Pro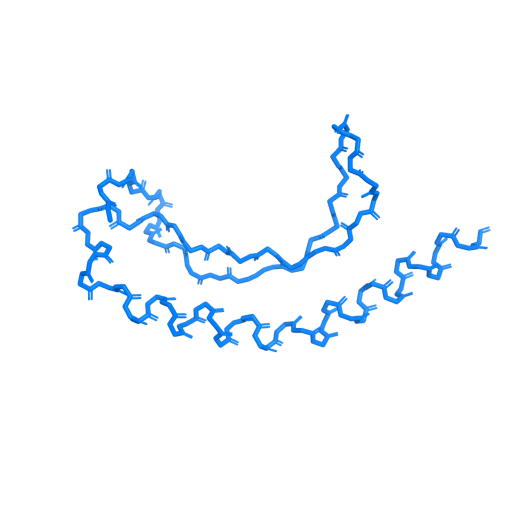tein AF-A0A9P7ZW88-F1 (afdb_monomer)

Secondary structure (DSSP, 8-state):
--PPBPTTS-EEEEEEEEE--TTT--SEEEEEEEEE-BGGGTTTTHHHHHHHHHHHHHHTHHHHHHHHHHHHHHTT-

Sequence (77 aa):
GLRPNRRGGVRVSTSVEQLDWNEGWANQVVLVAHNYGHAGFGYQASIGCANKVVADIEAHLDELVEVRSRARTMAKL

pLDDT: mean 86.83, std 13.01, range [52.84, 98.5]

InterPro domains:
  IP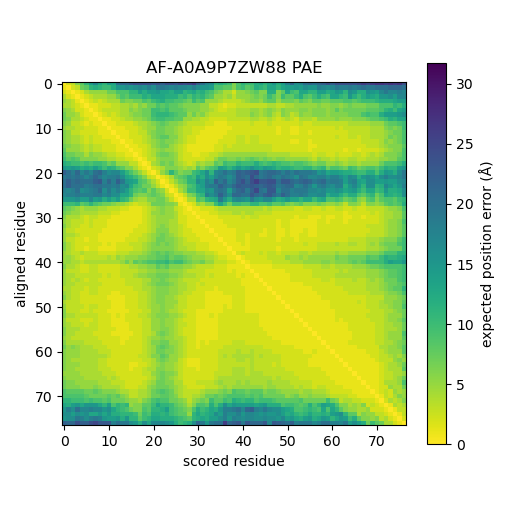R023209 D-amino-acid oxidase [PTHR11530] (1-58)

Foldseek 3Di:
DQDAADDVGWDFAKDFDQDPDPPPDPRDTDIDGGGDRCHPNCVVCVVVSVVSSVVRCVVCPVVSVVVRVVVVVVVVD

Solvent-accessible surface area (backbone atoms only — not comparable to full-atom values): 4549 Å² total; per-residue (Å²): 92,83,46,70,62,37,93,89,49,62,45,68,46,60,45,77,43,76,42,80,46,96,81,78,53,68,85,39,71,44,76,48,77,42,78,47,27,43,18,90,47,29,68,88,42,36,66,63,51,49,54,49,39,51,55,42,48,65,75,41,49,65,56,45,53,52,54,44,54,53,55,57,54,61,76,74,113

Radius of gyration: 15.7 Å; Cα contacts (8 Å, |Δi|>4): 102; chains: 1; bounding box: 36×20×42 Å

Organism: Mortierella alpina (NCBI:txid64518)

Mean predicted aligned error: 5.65 Å

Structure (mmCIF, N/CA/C/O backbone):
data_AF-A0A9P7ZW88-F1
#
_entry.id   AF-A0A9P7ZW88-F1
#
loop_
_atom_site.group_PDB
_atom_site.id
_atom_site.type_symbol
_atom_site.label_atom_id
_atom_site.label_alt_id
_atom_site.label_comp_id
_atom_site.label_asym_id
_atom_site.label_entity_id
_atom_site.label_seq_id
_atom_site.pdbx_PDB_ins_code
_atom_site.Cartn_x
_atom_site.Cartn_y
_atom_site.Cartn_z
_atom_site.occupancy
_atom_site.B_iso_or_equiv
_atom_site.auth_seq_id
_atom_site.auth_comp_id
_atom_site.auth_asym_id
_atom_site.auth_atom_id
_atom_site.pdbx_PDB_model_num
ATOM 1 N N . GLY A 1 1 ? 15.891 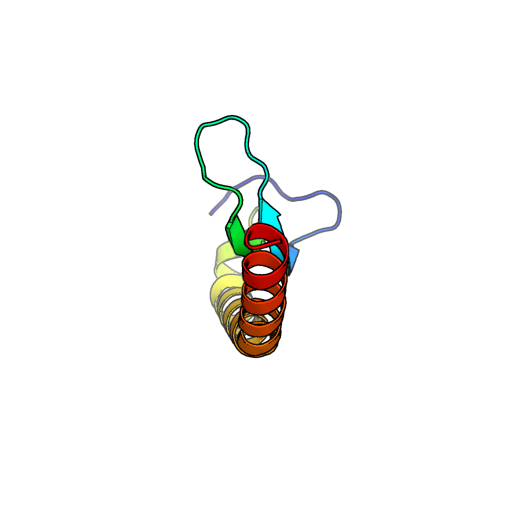5.851 -6.434 1.00 56.34 1 GLY A N 1
ATOM 2 C CA . GLY A 1 1 ? 17.141 6.285 -5.776 1.00 56.34 1 GLY A CA 1
ATOM 3 C C . GLY A 1 1 ? 17.818 5.074 -5.179 1.00 56.34 1 GLY A C 1
ATOM 4 O O . GLY A 1 1 ? 17.088 4.208 -4.718 1.00 56.34 1 GLY A O 1
ATOM 5 N N . LEU A 1 2 ? 19.151 5.014 -5.223 1.00 65.31 2 LEU A N 1
ATOM 6 C CA . LEU A 1 2 ? 20.026 3.879 -4.866 1.00 65.31 2 LEU A CA 1
ATOM 7 C C . LEU A 1 2 ? 19.963 3.470 -3.373 1.00 65.31 2 LEU A C 1
ATO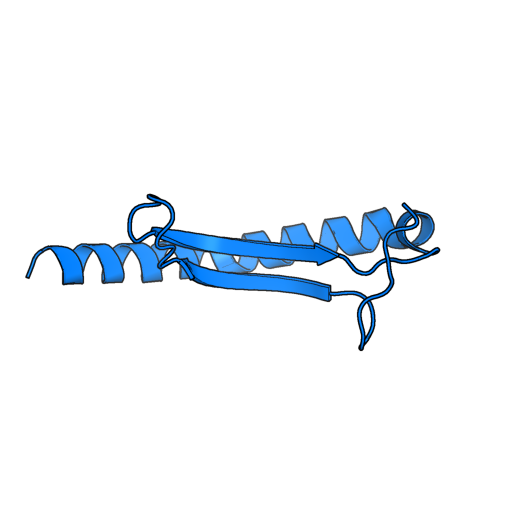M 9 O O . LEU A 1 2 ? 20.977 3.334 -2.698 1.00 65.31 2 LEU A O 1
ATOM 13 N N . ARG A 1 3 ? 18.758 3.314 -2.824 1.00 77.12 3 ARG A N 1
ATOM 14 C CA . ARG A 1 3 ? 18.500 2.785 -1.484 1.00 77.12 3 ARG A CA 1
ATOM 15 C C . ARG A 1 3 ? 18.720 1.269 -1.515 1.00 77.12 3 ARG A C 1
ATOM 17 O O . ARG A 1 3 ? 18.449 0.667 -2.549 1.00 77.12 3 ARG A O 1
ATOM 24 N N . PRO A 1 4 ? 19.145 0.638 -0.411 1.00 81.88 4 PRO A N 1
ATOM 25 C CA . PRO A 1 4 ? 19.351 -0.806 -0.362 1.00 81.88 4 PRO A CA 1
ATOM 26 C C . PRO A 1 4 ? 18.160 -1.613 -0.898 1.00 81.88 4 PRO A C 1
ATOM 28 O O . PRO A 1 4 ? 16.997 -1.249 -0.692 1.00 81.88 4 PRO A O 1
ATOM 31 N N . ASN A 1 5 ? 18.461 -2.719 -1.583 1.00 86.12 5 ASN A N 1
ATOM 32 C CA . ASN A 1 5 ? 17.439 -3.688 -1.962 1.00 86.12 5 ASN A CA 1
ATOM 33 C C . ASN A 1 5 ? 16.877 -4.357 -0.701 1.00 86.12 5 ASN A C 1
ATOM 35 O O . ASN A 1 5 ? 17.620 -4.637 0.243 1.00 86.12 5 ASN A O 1
ATOM 39 N N . ARG A 1 6 ? 15.580 -4.658 -0.695 1.00 91.81 6 ARG A N 1
ATOM 40 C CA . ARG A 1 6 ? 14.977 -5.455 0.378 1.00 91.81 6 ARG A CA 1
ATOM 41 C C . ARG A 1 6 ? 15.176 -6.940 0.066 1.00 91.81 6 ARG A C 1
ATOM 43 O O . ARG A 1 6 ? 15.004 -7.376 -1.074 1.00 91.81 6 ARG A O 1
ATOM 50 N N . ARG A 1 7 ? 15.486 -7.752 1.083 1.00 89.00 7 ARG A N 1
ATOM 51 C CA . ARG A 1 7 ? 15.431 -9.218 0.949 1.00 89.00 7 ARG A CA 1
ATOM 52 C C . ARG A 1 7 ? 14.003 -9.622 0.548 1.00 89.00 7 ARG A C 1
ATOM 54 O O . ARG A 1 7 ? 13.054 -9.275 1.245 1.00 89.00 7 ARG A O 1
ATOM 61 N N . GLY A 1 8 ? 13.862 -10.328 -0.574 1.00 88.62 8 GLY A N 1
ATOM 62 C CA . GLY A 1 8 ? 12.560 -10.677 -1.160 1.00 88.62 8 GLY A CA 1
ATOM 63 C C . GLY A 1 8 ? 12.011 -9.662 -2.174 1.00 88.62 8 GLY A C 1
ATOM 64 O O . GLY A 1 8 ? 10.841 -9.754 -2.530 1.00 88.62 8 GLY A O 1
ATOM 65 N N . GLY A 1 9 ? 12.825 -8.705 -2.633 1.00 89.56 9 GLY A N 1
ATOM 66 C CA . GLY A 1 9 ? 12.455 -7.739 -3.673 1.00 89.56 9 GLY A CA 1
ATOM 67 C C . GLY A 1 9 ? 11.677 -6.537 -3.143 1.00 89.56 9 GLY A C 1
ATOM 68 O O . GLY A 1 9 ? 11.462 -6.397 -1.940 1.00 89.56 9 GLY A O 1
ATOM 69 N N . VAL A 1 10 ? 11.248 -5.646 -4.034 1.00 92.44 10 VAL A N 1
ATOM 70 C CA . VAL A 1 10 ? 10.478 -4.450 -3.655 1.00 92.44 10 VAL A CA 1
ATOM 71 C C . VAL A 1 10 ? 9.222 -4.818 -2.871 1.00 92.44 10 VAL A C 1
ATOM 73 O O . VAL A 1 10 ? 8.567 -5.819 -3.156 1.00 92.44 10 VAL A O 1
ATOM 76 N N . ARG A 1 11 ? 8.894 -4.001 -1.867 1.00 94.38 11 ARG A N 1
ATOM 77 C CA . ARG A 1 11 ? 7.596 -4.053 -1.192 1.00 94.38 11 ARG A CA 1
ATOM 78 C C . ARG A 1 11 ? 6.775 -2.850 -1.636 1.00 94.38 11 ARG A C 1
ATOM 80 O O . ARG A 1 11 ? 7.161 -1.720 -1.340 1.00 94.38 11 ARG A O 1
ATOM 87 N N . VAL A 1 12 ? 5.664 -3.133 -2.312 1.00 95.94 12 VAL A N 1
ATOM 88 C CA . VAL A 1 12 ? 4.562 -2.194 -2.547 1.00 95.94 12 VAL A CA 1
ATOM 89 C C . VAL A 1 12 ? 3.303 -2.833 -1.976 1.00 95.94 12 VAL A C 1
ATOM 91 O O . VAL A 1 12 ? 2.818 -3.816 -2.534 1.00 95.94 12 VAL A O 1
ATOM 94 N N . SER A 1 13 ? 2.863 -2.367 -0.813 1.00 96.38 13 SER A N 1
ATOM 95 C CA . SER A 1 13 ? 1.707 -2.925 -0.100 1.00 96.38 13 SER A CA 1
ATOM 96 C C . SER A 1 13 ? 1.246 -1.977 0.998 1.00 96.38 13 SER A C 1
ATOM 98 O O . SER A 1 13 ? 2.075 -1.258 1.562 1.00 96.38 13 SER A O 1
ATOM 100 N N . THR A 1 14 ? -0.011 -2.078 1.401 1.00 97.44 14 THR A N 1
ATOM 101 C CA . THR A 1 14 ? -0.557 -1.397 2.577 1.00 97.44 14 THR A CA 1
ATOM 102 C C . THR A 1 14 ? -0.876 -2.371 3.712 1.00 97.44 14 THR A C 1
ATOM 104 O O . THR A 1 14 ? -1.019 -3.574 3.489 1.00 97.44 14 THR A O 1
ATOM 107 N N . SER A 1 15 ? -0.935 -1.852 4.937 1.00 95.44 15 SER A N 1
ATOM 108 C CA . SER A 1 15 ? -1.423 -2.548 6.133 1.00 95.44 15 SER A CA 1
ATOM 109 C C . SER A 1 15 ? -2.095 -1.551 7.075 1.00 95.44 15 SER A C 1
ATOM 111 O O . SER A 1 15 ? -1.593 -0.442 7.267 1.00 95.44 15 SER A O 1
ATOM 113 N N . VAL A 1 16 ? -3.230 -1.927 7.669 1.00 94.69 16 VAL A N 1
ATOM 114 C CA . VAL A 1 16 ? -3.816 -1.184 8.793 1.00 94.69 16 VAL A CA 1
ATOM 115 C C . VAL A 1 16 ? -3.158 -1.684 10.073 1.00 94.69 16 VAL A C 1
ATOM 117 O O . VAL A 1 16 ? -3.234 -2.865 10.404 1.00 94.69 16 VAL A O 1
ATOM 120 N N . GLU A 1 17 ? -2.480 -0.791 10.786 1.00 90.62 17 GLU A N 1
ATOM 121 C CA . GLU A 1 17 ? -1.694 -1.131 11.969 1.00 90.62 17 GLU A CA 1
ATOM 122 C C . GLU A 1 17 ? -2.147 -0.293 13.161 1.00 90.62 17 GLU A C 1
ATOM 124 O O . GLU A 1 17 ? -2.329 0.925 13.065 1.00 90.62 17 GLU A O 1
ATOM 129 N N . GLN A 1 18 ? -2.322 -0.952 14.306 1.00 85.69 18 GLN A N 1
ATOM 130 C CA . GLN A 1 18 ? -2.419 -0.269 15.586 1.00 85.69 18 GLN A CA 1
ATOM 131 C C . GLN A 1 18 ? -1.001 -0.044 16.101 1.00 85.69 18 GLN A C 1
ATOM 133 O O . GLN A 1 18 ? -0.307 -0.988 16.474 1.00 85.69 18 GLN A O 1
ATOM 138 N N . LEU A 1 19 ? -0.568 1.211 16.086 1.00 78.19 19 LEU A N 1
ATOM 139 C CA . LEU A 1 19 ? 0.745 1.593 16.572 1.00 78.19 19 LEU A CA 1
ATOM 140 C C . LEU A 1 19 ? 0.673 1.820 18.081 1.00 78.19 19 LEU A C 1
ATOM 142 O O . LEU A 1 19 ? 0.003 2.743 18.544 1.00 78.19 19 LEU A O 1
ATOM 146 N N . ASP A 1 20 ? 1.386 0.972 18.816 1.00 70.12 20 ASP A N 1
ATOM 147 C CA . ASP A 1 20 ? 1.714 1.150 20.230 1.00 70.12 20 ASP A CA 1
ATOM 148 C C . ASP A 1 20 ? 3.206 1.490 20.316 1.00 70.12 20 ASP A C 1
ATOM 150 O O . ASP A 1 20 ? 4.075 0.623 20.436 1.00 70.12 20 ASP A O 1
ATOM 154 N N . TRP A 1 21 ? 3.526 2.762 20.070 1.00 64.38 21 TRP A N 1
ATOM 155 C CA . TRP A 1 21 ? 4.898 3.248 20.158 1.00 64.38 21 TRP A CA 1
ATOM 156 C C . TRP A 1 21 ? 5.073 3.897 21.524 1.00 64.38 21 TRP A C 1
ATOM 158 O O . TRP A 1 21 ? 4.517 4.963 21.782 1.00 64.38 21 TRP A O 1
ATOM 168 N N . ASN A 1 22 ? 5.948 3.321 22.352 1.00 59.81 22 ASN A N 1
ATOM 169 C CA . ASN A 1 22 ? 6.407 3.892 23.629 1.00 59.81 22 ASN A CA 1
ATOM 170 C C . ASN A 1 22 ? 7.151 5.248 23.489 1.00 59.81 22 ASN A C 1
ATOM 172 O O . ASN A 1 22 ? 7.777 5.716 24.435 1.00 59.81 22 ASN A O 1
ATOM 176 N N . GLU A 1 23 ? 7.082 5.902 22.326 1.00 58.56 23 GLU A N 1
ATOM 177 C CA . GLU A 1 23 ? 7.722 7.181 21.994 1.00 58.56 23 GLU A CA 1
ATOM 178 C C . GLU A 1 23 ? 6.739 8.372 22.023 1.00 58.56 23 GLU A C 1
ATOM 180 O O . GLU A 1 23 ? 6.996 9.417 21.429 1.00 58.56 23 GLU A O 1
ATOM 185 N N . GLY A 1 24 ? 5.601 8.240 22.715 1.00 56.38 24 GLY A N 1
ATOM 186 C CA . GLY A 1 24 ? 4.662 9.348 22.948 1.00 56.38 24 GLY A CA 1
ATOM 187 C C . GLY A 1 24 ? 3.611 9.556 21.855 1.00 56.38 24 GLY A C 1
ATOM 188 O O . GLY A 1 24 ? 2.844 10.518 21.910 1.00 56.38 24 GLY A O 1
ATOM 189 N N . TRP A 1 25 ? 3.523 8.643 20.888 1.00 59.22 25 TRP A N 1
ATOM 190 C CA . TRP A 1 25 ? 2.378 8.576 19.988 1.00 59.22 25 TRP A CA 1
ATOM 191 C C . TRP A 1 25 ? 1.231 7.903 20.739 1.00 59.22 25 TRP A C 1
ATOM 193 O O . TRP A 1 25 ? 1.382 6.799 21.253 1.00 59.22 25 TRP A O 1
ATOM 203 N N . ALA A 1 26 ? 0.085 8.579 20.841 1.00 61.56 26 ALA A N 1
ATOM 204 C CA . ALA A 1 26 ? -1.120 7.953 21.376 1.00 61.56 26 ALA A CA 1
ATOM 205 C C . ALA A 1 26 ? -1.416 6.658 20.602 1.00 61.56 26 ALA A C 1
ATOM 207 O O . ALA A 1 26 ? -1.146 6.616 19.404 1.00 61.56 26 ALA A O 1
ATOM 208 N N . ASN A 1 27 ? -2.009 5.655 21.262 1.00 70.75 27 ASN A N 1
ATOM 209 C CA . ASN A 1 27 ? -2.497 4.424 20.630 1.00 70.75 27 ASN A CA 1
ATOM 210 C C . ASN A 1 27 ? -3.350 4.759 19.398 1.00 70.75 27 ASN A C 1
ATOM 212 O O . ASN A 1 27 ? -4.536 5.087 19.509 1.00 70.75 27 ASN A O 1
ATOM 216 N N . GLN A 1 28 ? -2.729 4.733 18.221 1.00 81.56 28 GLN A N 1
ATOM 217 C CA . GLN A 1 28 ? -3.318 5.226 16.986 1.00 81.56 28 GLN A CA 1
ATOM 218 C C . GLN A 1 28 ? -3.343 4.110 15.960 1.00 81.56 28 GLN A C 1
ATOM 220 O O . GLN A 1 28 ? -2.344 3.458 15.676 1.00 81.56 28 GLN A O 1
ATOM 225 N N . VAL A 1 29 ? -4.519 3.928 15.370 1.00 90.44 29 VAL A N 1
ATOM 226 C CA . VAL A 1 29 ? -4.690 3.084 14.194 1.00 90.44 29 VAL A CA 1
ATOM 227 C C . VAL A 1 29 ? -4.359 3.926 12.965 1.00 90.44 29 VAL A C 1
ATOM 229 O O . VAL A 1 29 ? -4.983 4.974 12.731 1.00 90.44 29 VAL A O 1
ATOM 232 N N . VAL A 1 30 ? -3.389 3.480 12.177 1.00 91.69 30 VAL A N 1
ATOM 233 C CA . VAL A 1 30 ? -2.947 4.145 10.947 1.00 91.69 30 VAL A CA 1
ATOM 234 C C . VAL A 1 30 ? -2.878 3.153 9.794 1.00 91.69 30 VAL A C 1
ATOM 236 O O . VAL A 1 30 ? -2.760 1.949 9.991 1.00 91.69 30 VAL A O 1
ATOM 239 N N . LEU A 1 31 ? -2.943 3.679 8.575 1.00 95.25 31 LEU A N 1
ATOM 240 C CA . LEU A 1 31 ? -2.666 2.925 7.362 1.00 95.25 31 LEU A CA 1
ATOM 241 C C . LEU A 1 31 ? -1.197 3.142 6.992 1.00 95.25 31 LEU A C 1
ATOM 243 O O . LEU A 1 31 ? -0.791 4.270 6.701 1.00 95.25 31 LEU A O 1
ATOM 247 N N . VAL A 1 32 ? -0.403 2.077 7.014 1.00 95.06 32 VAL A N 1
ATOM 248 C CA . VAL A 1 32 ? 1.013 2.101 6.650 1.00 95.06 32 VAL A CA 1
ATOM 249 C C . VAL A 1 32 ? 1.151 1.713 5.184 1.00 95.06 32 VAL A C 1
ATOM 251 O O . VAL A 1 32 ? 0.831 0.597 4.783 1.00 95.06 32 VAL A O 1
ATOM 254 N N . ALA A 1 33 ? 1.648 2.639 4.365 1.00 97.06 33 ALA A N 1
ATOM 255 C CA . ALA A 1 33 ? 1.939 2.398 2.957 1.00 97.06 33 ALA A CA 1
ATOM 256 C C . ALA A 1 33 ? 3.428 2.085 2.767 1.00 97.06 33 ALA A C 1
ATOM 258 O O . ALA A 1 33 ? 4.293 2.962 2.833 1.00 97.06 33 ALA A O 1
ATOM 259 N N . HIS A 1 34 ? 3.747 0.821 2.507 1.00 95.38 34 HIS A N 1
ATOM 260 C CA . HIS A 1 34 ? 5.106 0.400 2.204 1.00 95.38 34 HIS A CA 1
ATOM 261 C C . HIS A 1 34 ? 5.382 0.568 0.714 1.00 95.38 34 HIS A C 1
ATOM 263 O O . HIS A 1 34 ? 4.731 -0.065 -0.110 1.00 95.38 34 HIS A O 1
ATOM 269 N N . ASN A 1 35 ? 6.381 1.381 0.378 1.00 95.44 35 ASN A N 1
ATOM 270 C CA . ASN A 1 35 ? 6.859 1.558 -0.990 1.00 95.44 35 ASN A CA 1
ATOM 271 C C . ASN A 1 35 ? 8.388 1.723 -0.981 1.00 95.44 35 ASN A C 1
ATOM 273 O O . ASN A 1 35 ? 8.924 2.828 -1.076 1.00 95.44 35 ASN A O 1
ATOM 277 N N . TYR A 1 36 ? 9.116 0.623 -0.771 1.00 93.50 36 TYR A N 1
ATOM 278 C CA . TYR A 1 36 ? 10.572 0.650 -0.579 1.00 93.50 36 TYR A CA 1
ATOM 279 C C . TYR A 1 36 ? 11.278 -0.609 -1.104 1.00 93.50 36 TYR A C 1
ATOM 281 O O . TYR A 1 36 ? 10.655 -1.593 -1.502 1.00 93.50 36 TYR A O 1
ATOM 289 N N . GLY A 1 37 ? 12.616 -0.576 -1.086 1.00 93.62 37 GLY A N 1
ATOM 290 C CA . GLY A 1 37 ? 13.462 -1.692 -1.522 1.00 93.62 37 GLY A CA 1
ATOM 291 C C . GLY A 1 37 ? 13.830 -1.666 -3.006 1.00 93.62 37 GLY A C 1
ATOM 292 O O . GLY A 1 37 ? 14.164 -2.702 -3.558 1.00 93.62 37 GLY A O 1
ATOM 293 N N . HIS A 1 38 ? 13.765 -0.503 -3.658 1.00 93.19 38 HIS A N 1
ATOM 294 C CA . HIS A 1 38 ? 13.899 -0.375 -5.115 1.00 93.19 38 HIS A CA 1
ATOM 295 C C . HIS A 1 38 ? 15.322 -0.435 -5.679 1.00 93.19 38 HIS A C 1
ATOM 297 O O . HIS A 1 38 ? 15.470 -0.414 -6.900 1.00 93.19 38 HIS A O 1
ATOM 303 N N . ALA A 1 39 ? 16.367 -0.480 -4.846 1.00 90.81 39 ALA A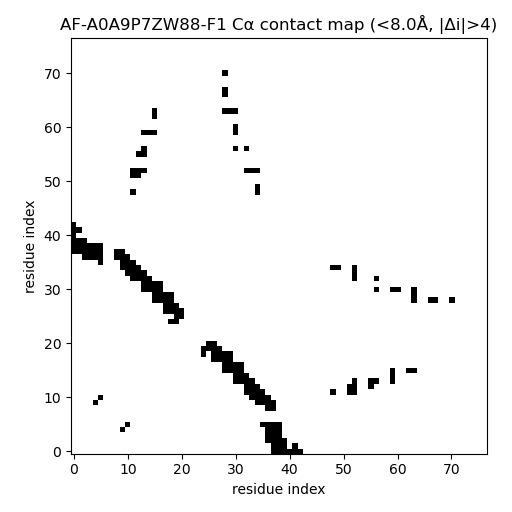 N 1
ATOM 304 C CA . ALA A 1 39 ? 17.746 -0.627 -5.319 1.00 90.81 39 ALA A CA 1
ATOM 305 C C . ALA A 1 39 ? 18.088 0.324 -6.491 1.00 90.81 39 ALA A C 1
ATOM 307 O O . ALA A 1 39 ? 17.791 1.523 -6.454 1.00 90.81 39 ALA A O 1
ATOM 308 N N . GLY A 1 40 ? 18.691 -0.227 -7.547 1.00 91.12 40 GLY A N 1
ATOM 309 C CA . GLY A 1 40 ? 19.026 0.476 -8.785 1.00 91.12 40 GLY A CA 1
ATOM 310 C C . GLY A 1 40 ? 17.857 0.741 -9.735 1.00 91.12 40 GLY A C 1
ATOM 311 O O . GLY A 1 40 ? 18.026 1.520 -10.662 1.00 91.12 40 GLY A O 1
ATOM 312 N N . PHE A 1 41 ? 16.677 0.153 -9.520 1.00 88.75 41 PHE A N 1
ATOM 313 C CA . PHE A 1 41 ? 15.588 0.179 -10.507 1.00 88.75 41 PHE A CA 1
ATOM 314 C C . PHE A 1 41 ? 14.420 1.102 -10.142 1.00 88.75 41 PHE A C 1
ATOM 316 O O . PHE A 1 41 ? 13.427 1.174 -10.865 1.00 88.75 41 PHE A O 1
ATOM 323 N N . GLY A 1 42 ? 14.525 1.850 -9.040 1.00 91.69 42 GLY A N 1
ATOM 324 C CA . GLY A 1 42 ? 13.435 2.718 -8.586 1.00 91.69 42 GLY A CA 1
ATOM 325 C C . GLY A 1 42 ? 13.006 3.789 -9.588 1.00 91.69 42 GLY A C 1
ATOM 326 O O . GLY A 1 42 ? 11.863 4.216 -9.527 1.00 91.69 42 GLY A O 1
ATOM 327 N N . TYR A 1 43 ? 13.880 4.207 -10.511 1.00 92.81 43 TYR A N 1
ATOM 328 C CA . TYR A 1 43 ? 13.490 5.135 -11.576 1.00 92.81 43 TYR A CA 1
ATOM 329 C C . TYR A 1 43 ? 12.593 4.454 -12.615 1.00 92.81 43 TYR A C 1
ATOM 331 O O . TYR A 1 43 ? 11.470 4.911 -12.818 1.00 92.81 43 TYR A O 1
ATOM 339 N N . GLN A 1 44 ? 13.029 3.336 -13.211 1.00 94.56 44 GLN A N 1
ATOM 340 C CA . GLN A 1 44 ? 12.234 2.656 -14.242 1.00 94.56 44 GLN A CA 1
ATOM 341 C C . GLN A 1 44 ? 10.925 2.048 -13.712 1.00 94.56 44 GLN A C 1
ATOM 343 O O . GLN A 1 44 ? 9.973 1.905 -14.470 1.00 94.56 44 GLN A O 1
ATOM 348 N N . ALA A 1 45 ? 10.852 1.725 -12.416 1.00 92.88 45 ALA A N 1
ATOM 349 C CA . ALA A 1 45 ? 9.646 1.186 -11.783 1.00 92.88 45 ALA A CA 1
ATOM 350 C C . ALA A 1 45 ? 8.756 2.253 -11.113 1.00 92.88 45 ALA A C 1
ATOM 352 O O . ALA A 1 45 ? 7.673 1.921 -10.637 1.00 92.88 45 ALA A O 1
ATOM 353 N N . SER 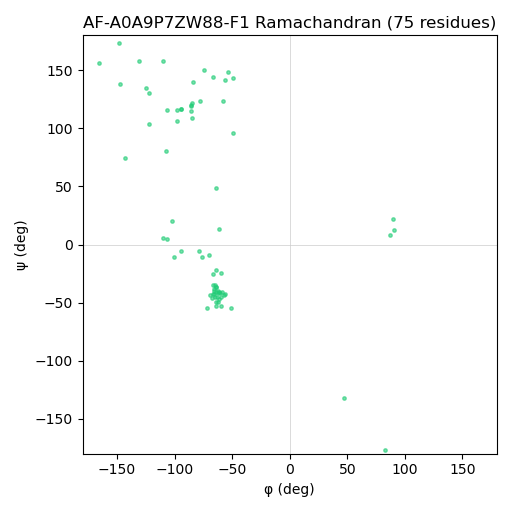A 1 46 ? 9.193 3.517 -11.068 1.00 94.31 46 SER A N 1
ATOM 354 C CA . SER A 1 46 ? 8.594 4.572 -10.233 1.00 94.31 46 SER A CA 1
ATOM 355 C C . SER A 1 46 ? 7.079 4.706 -10.396 1.00 94.31 46 SER A C 1
ATOM 357 O O . SER A 1 46 ? 6.351 4.594 -9.413 1.00 94.31 46 SER A O 1
ATOM 359 N N . ILE A 1 47 ? 6.603 4.896 -11.629 1.00 97.75 47 ILE A N 1
ATOM 360 C CA . ILE A 1 47 ? 5.183 5.133 -11.920 1.00 97.75 47 ILE A CA 1
ATOM 361 C C . ILE A 1 47 ? 4.327 3.907 -11.590 1.00 97.75 47 ILE A C 1
ATOM 363 O O . ILE A 1 47 ? 3.277 4.043 -10.972 1.00 97.75 47 ILE A O 1
ATOM 367 N N . GLY A 1 48 ? 4.789 2.702 -11.933 1.00 97.50 48 GLY A N 1
ATOM 368 C CA . GLY A 1 48 ? 4.068 1.469 -11.607 1.00 97.50 48 GLY A CA 1
ATOM 369 C C . GLY A 1 48 ? 3.939 1.257 -10.097 1.00 97.50 48 GLY A C 1
ATOM 370 O O . GLY A 1 48 ? 2.852 0.967 -9.601 1.00 97.50 48 GLY A O 1
ATOM 371 N N . CYS A 1 49 ? 5.027 1.469 -9.352 1.00 96.31 49 CYS A N 1
ATOM 372 C CA . CYS A 1 49 ? 5.021 1.379 -7.892 1.00 96.31 49 CYS A CA 1
ATOM 373 C C . CYS A 1 49 ? 4.151 2.471 -7.247 1.00 96.31 49 CYS A C 1
ATOM 375 O O . CYS A 1 49 ? 3.447 2.187 -6.279 1.00 96.31 49 CYS A O 1
ATOM 377 N N . ALA A 1 50 ? 4.162 3.695 -7.784 1.00 97.38 50 ALA A N 1
ATOM 378 C CA . ALA A 1 50 ? 3.312 4.791 -7.318 1.00 97.38 50 ALA A CA 1
ATOM 379 C C . ALA A 1 50 ? 1.821 4.490 -7.541 1.00 97.38 50 ALA A C 1
ATOM 381 O O . ALA A 1 50 ? 1.033 4.567 -6.603 1.00 97.38 50 ALA A O 1
ATOM 382 N N . ASN A 1 51 ? 1.440 4.065 -8.746 1.00 98.50 51 ASN A N 1
ATOM 383 C CA . ASN A 1 51 ? 0.051 3.725 -9.054 1.00 98.50 51 ASN A CA 1
ATOM 384 C C . ASN A 1 51 ? -0.445 2.559 -8.198 1.00 98.50 51 ASN A C 1
ATOM 386 O O . ASN A 1 51 ? -1.553 2.608 -7.670 1.00 98.50 51 ASN A O 1
ATOM 390 N N . LYS A 1 52 ? 0.392 1.531 -8.011 1.00 98.00 52 LYS A N 1
ATOM 391 C CA . LYS A 1 52 ? 0.038 0.402 -7.154 1.00 98.00 52 LYS A CA 1
ATOM 392 C C . LYS A 1 52 ? -0.189 0.832 -5.704 1.00 98.00 52 LYS A C 1
ATOM 394 O O . LYS A 1 52 ? -1.185 0.421 -5.124 1.00 98.00 52 LYS A O 1
ATOM 399 N N . VAL A 1 53 ? 0.700 1.639 -5.115 1.00 97.88 53 VAL A N 1
ATOM 400 C CA . VAL A 1 53 ? 0.517 2.048 -3.713 1.00 97.88 53 VAL A CA 1
ATOM 401 C C . VAL A 1 53 ? -0.711 2.941 -3.537 1.00 97.88 53 VAL A C 1
ATOM 403 O O . VAL A 1 53 ? -1.387 2.820 -2.524 1.00 97.88 53 VAL A O 1
ATOM 406 N N . VAL A 1 54 ? -1.036 3.792 -4.517 1.00 98.25 54 VAL A N 1
ATOM 407 C CA . VAL A 1 54 ? -2.267 4.601 -4.490 1.00 98.25 54 VAL A CA 1
ATOM 408 C C . VAL A 1 54 ? -3.502 3.701 -4.501 1.00 98.25 54 VAL A C 1
ATOM 410 O O . VAL A 1 54 ? -4.342 3.835 -3.617 1.00 98.25 54 VAL A O 1
ATOM 413 N N . ALA A 1 55 ? -3.567 2.734 -5.420 1.00 98.44 55 ALA A N 1
ATOM 414 C CA . ALA A 1 55 ? -4.678 1.784 -5.480 1.00 98.44 55 ALA A CA 1
ATOM 415 C C . ALA A 1 55 ? -4.807 0.957 -4.187 1.00 98.44 55 ALA A C 1
ATOM 417 O O . ALA A 1 55 ? -5.908 0.766 -3.673 1.00 98.44 55 ALA A O 1
ATOM 418 N N . ASP A 1 56 ? -3.681 0.502 -3.627 1.00 98.12 56 ASP A N 1
ATOM 419 C CA . ASP A 1 56 ? -3.665 -0.231 -2.359 1.00 98.12 56 ASP A CA 1
ATOM 420 C C . ASP A 1 56 ? -4.146 0.653 -1.187 1.00 98.12 56 ASP A C 1
ATOM 422 O O . ASP A 1 56 ? -4.828 0.155 -0.291 1.00 98.12 56 ASP A O 1
ATOM 426 N N . ILE A 1 57 ? -3.815 1.954 -1.180 1.00 98.12 57 ILE A N 1
ATOM 427 C CA . ILE A 1 57 ? -4.297 2.912 -0.171 1.00 98.12 57 ILE A CA 1
ATOM 428 C C . ILE A 1 57 ? -5.811 3.058 -0.270 1.00 98.12 57 ILE A C 1
ATOM 430 O O . ILE A 1 57 ? -6.493 2.875 0.735 1.00 98.12 57 ILE A O 1
ATOM 434 N N . GLU A 1 58 ? -6.325 3.355 -1.463 1.00 98.00 58 GLU A N 1
ATOM 435 C CA . GLU A 1 58 ? -7.758 3.545 -1.708 1.00 98.00 58 GLU A CA 1
ATOM 436 C C . GLU A 1 58 ? -8.564 2.313 -1.281 1.00 98.00 58 GLU A C 1
ATOM 438 O O . GLU A 1 58 ? -9.567 2.450 -0.584 1.00 98.00 58 GLU A O 1
ATOM 443 N N . ALA A 1 59 ? -8.072 1.112 -1.599 1.00 97.44 59 ALA A N 1
ATOM 444 C CA . ALA A 1 59 ? -8.721 -0.150 -1.245 1.00 97.44 59 ALA A CA 1
ATOM 445 C C . ALA A 1 59 ? -8.810 -0.423 0.271 1.00 97.44 59 ALA A C 1
ATOM 447 O O . ALA A 1 59 ? -9.654 -1.211 0.686 1.00 97.44 59 ALA A O 1
ATOM 448 N N . HIS A 1 60 ? -7.962 0.204 1.096 1.00 97.19 60 HIS A N 1
ATOM 449 C CA . HIS A 1 60 ? -7.902 -0.041 2.547 1.00 97.19 60 HIS A CA 1
ATOM 450 C C . HIS A 1 60 ? -8.411 1.143 3.388 1.00 97.19 60 HIS A C 1
ATOM 452 O O . HIS A 1 60 ? -8.320 1.114 4.619 1.00 97.19 60 HIS A O 1
ATOM 458 N N . LEU A 1 61 ? -8.954 2.195 2.763 1.00 96.25 61 LEU A N 1
ATOM 459 C CA . LEU A 1 61 ? -9.517 3.332 3.500 1.00 96.25 61 LEU A CA 1
ATOM 460 C C . LEU A 1 61 ? -10.724 2.924 4.353 1.00 96.25 61 LEU A C 1
ATOM 462 O O . LEU A 1 61 ? -10.820 3.354 5.503 1.00 96.25 61 LEU A O 1
ATOM 466 N N . ASP A 1 62 ? -11.604 2.071 3.828 1.00 96.25 62 ASP A N 1
ATOM 467 C CA . ASP A 1 62 ? -12.791 1.616 4.559 1.00 96.25 62 ASP A CA 1
ATOM 468 C C . ASP A 1 62 ? -12.410 0.746 5.766 1.00 96.25 62 ASP A C 1
ATOM 470 O O . ASP A 1 62 ? -12.914 0.963 6.870 1.00 96.25 62 ASP A O 1
ATOM 474 N N . GLU A 1 63 ? -11.440 -0.161 5.599 1.00 95.19 63 GLU A N 1
ATOM 475 C CA . GLU A 1 63 ? -10.893 -0.960 6.703 1.00 95.19 63 GLU A CA 1
ATOM 476 C C . GLU A 1 63 ? -10.285 -0.060 7.788 1.00 95.19 63 GLU A C 1
ATOM 478 O O . GLU A 1 63 ? -10.562 -0.232 8.978 1.00 95.19 63 GLU A O 1
ATOM 483 N N . LEU A 1 64 ? -9.506 0.957 7.399 1.00 95.44 64 LEU A N 1
ATOM 484 C CA . LEU A 1 64 ? -8.940 1.921 8.343 1.00 95.44 64 LEU A CA 1
ATOM 485 C C . LEU A 1 64 ? -10.037 2.609 9.171 1.00 95.44 64 LEU A C 1
ATOM 487 O O . LEU A 1 64 ? -9.875 2.795 10.383 1.00 95.44 64 LEU A O 1
ATOM 491 N N . VAL A 1 65 ? -11.137 3.014 8.530 1.00 94.62 65 VAL A N 1
ATOM 492 C CA . VAL A 1 65 ? -12.280 3.644 9.206 1.00 94.62 65 VAL A CA 1
ATOM 493 C C . VAL A 1 65 ? -12.948 2.660 10.169 1.00 94.62 65 VAL A C 1
ATOM 495 O O . VAL A 1 65 ? -13.196 3.024 11.327 1.00 94.62 65 VAL A O 1
ATOM 498 N N . GLU A 1 66 ? -13.180 1.418 9.740 1.00 93.75 66 GLU A N 1
ATOM 499 C CA . GLU A 1 66 ? -13.789 0.378 10.573 1.00 93.75 66 GLU A CA 1
ATOM 500 C C . GLU A 1 66 ? -12.943 0.113 11.827 1.00 93.75 66 GLU A C 1
ATOM 502 O O . GLU A 1 66 ? -13.437 0.236 12.954 1.00 93.75 66 GLU A O 1
ATOM 507 N N . VAL A 1 67 ? -11.647 -0.161 11.661 1.00 91.06 67 VAL A N 1
ATOM 508 C CA . VAL A 1 67 ? -10.740 -0.483 12.774 1.0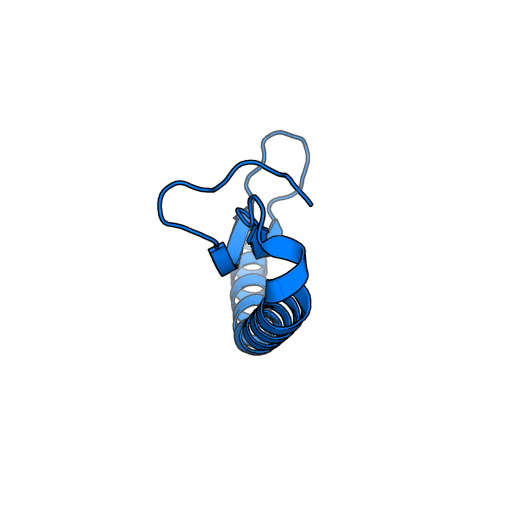0 91.06 67 VAL A CA 1
ATOM 509 C C . VAL A 1 67 ? -10.628 0.698 13.744 1.00 91.06 67 VAL A C 1
ATOM 511 O O . VAL A 1 67 ? -10.689 0.508 14.963 1.00 91.06 67 VA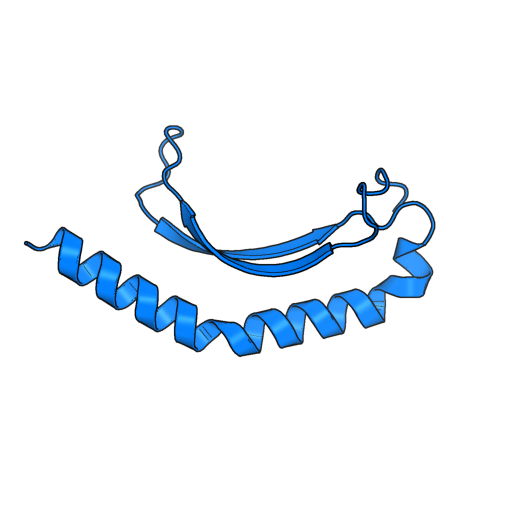L A O 1
ATOM 514 N N . ARG A 1 68 ? -10.572 1.940 13.241 1.00 90.81 68 ARG A N 1
ATOM 515 C CA . ARG A 1 68 ? -10.591 3.151 14.086 1.00 90.81 68 ARG A CA 1
ATOM 516 C C . ARG A 1 68 ? -11.867 3.276 14.911 1.00 90.81 68 ARG A C 1
ATOM 518 O O . ARG A 1 68 ? -11.799 3.681 16.074 1.00 90.81 68 ARG A O 1
ATOM 525 N N . SER A 1 69 ? -13.024 2.956 14.335 1.00 89.75 69 SER A N 1
ATOM 526 C CA . SER A 1 69 ? -14.297 3.019 15.062 1.00 89.75 69 SER A CA 1
ATOM 527 C C . SER A 1 69 ? -14.355 1.991 16.201 1.00 89.75 69 SER A C 1
ATOM 529 O O . SER A 1 69 ? -14.770 2.321 17.319 1.00 89.75 69 SER A O 1
ATOM 531 N N . ARG A 1 70 ? -13.840 0.777 15.964 1.00 87.38 70 ARG A N 1
ATOM 532 C CA . ARG A 1 70 ? -13.762 -0.299 16.964 1.00 87.38 70 ARG A CA 1
ATOM 533 C C . ARG A 1 70 ? -12.783 0.048 18.086 1.00 87.38 70 ARG A C 1
ATOM 535 O O . ARG A 1 70 ? -13.155 -0.046 19.254 1.00 87.38 70 ARG A O 1
ATOM 542 N N . ALA A 1 71 ? -11.591 0.546 17.749 1.00 82.19 71 ALA A N 1
ATOM 543 C CA . ALA A 1 71 ? -10.595 0.980 18.733 1.00 82.19 71 ALA A CA 1
ATOM 544 C C . ALA A 1 71 ? -11.126 2.100 19.651 1.00 82.19 71 ALA A C 1
ATOM 546 O O . ALA A 1 71 ? -10.946 2.050 20.867 1.00 82.19 71 ALA A O 1
ATOM 547 N N . ARG A 1 72 ? -11.862 3.076 19.096 1.00 77.31 72 ARG A N 1
ATOM 548 C CA . ARG A 1 72 ? -12.528 4.135 19.881 1.00 77.31 72 ARG A CA 1
ATOM 549 C C . ARG A 1 72 ? -13.622 3.608 20.806 1.00 77.31 72 ARG A C 1
ATOM 551 O O . ARG A 1 72 ? -13.833 4.187 21.866 1.00 77.31 72 ARG A O 1
ATOM 558 N N . THR A 1 73 ? -14.340 2.569 20.389 1.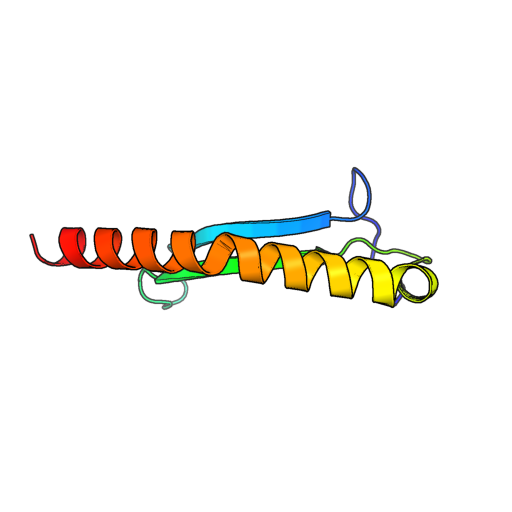00 75.44 73 THR A N 1
ATOM 559 C CA . THR A 1 73 ? -15.395 1.954 21.206 1.00 75.44 73 THR A CA 1
ATOM 560 C C . THR A 1 73 ? -14.791 1.235 22.410 1.00 75.44 73 THR A C 1
ATOM 562 O O . THR A 1 73 ? -15.264 1.424 23.524 1.00 75.44 73 THR A O 1
ATOM 565 N N . MET A 1 74 ? -13.701 0.490 22.205 1.00 67.19 74 MET A N 1
ATOM 566 C CA . MET A 1 74 ? -12.975 -0.205 23.276 1.00 67.19 74 MET A CA 1
ATOM 567 C C . MET A 1 74 ? -12.356 0.751 24.301 1.00 67.19 74 MET A C 1
ATOM 569 O O . MET A 1 74 ? -12.385 0.457 25.484 1.00 67.19 74 MET A O 1
ATOM 573 N N . ALA A 1 75 ? -11.858 1.915 23.878 1.00 65.00 75 ALA A N 1
ATOM 574 C CA . ALA A 1 75 ? -11.285 2.908 24.792 1.00 65.00 75 ALA A CA 1
ATOM 575 C C . ALA A 1 75 ? -12.314 3.618 25.704 1.00 65.00 75 ALA A C 1
ATOM 577 O O . ALA A 1 75 ? -11.915 4.396 26.567 1.00 65.00 75 ALA A O 1
ATOM 578 N N . LYS A 1 76 ? -13.623 3.427 25.477 1.00 59.97 76 LYS A N 1
ATOM 579 C CA . LYS A 1 76 ? -14.708 4.052 26.261 1.00 59.97 76 LYS A CA 1
ATOM 580 C C . LYS A 1 76 ? -15.334 3.129 27.315 1.00 59.97 76 LYS A C 1
ATOM 582 O O . LYS A 1 76 ? -16.146 3.622 28.096 1.00 59.97 76 LYS A O 1
ATOM 587 N N . LEU A 1 77 ? -15.022 1.834 27.284 1.00 52.84 77 LEU A N 1
ATOM 588 C CA . LEU A 1 77 ? -15.450 0.834 28.270 1.00 52.84 77 LEU A CA 1
ATOM 589 C C . LEU A 1 77 ? -14.411 0.730 29.387 1.00 52.84 77 LEU A C 1
ATOM 591 O O . LEU A 1 77 ? -14.842 0.526 30.541 1.00 52.84 77 LEU A O 1
#